Protein AF-A0A6J3HI14-F1 (afdb_monomer_lite)

Foldseek 3Di:
DVVVVVVVVVVVVVVVVVVVVVVVVVVVVVVVVVVVVVVVVVVVVCVVCVPPPVNVVCVVVVVVVVVVVVVVVVVVVVVVVVVVVVVVVVVVVVVVVVVVVVVVVVVVD

Structure (mmCIF, N/CA/C/O backbone):
data_AF-A0A6J3HI14-F1
#
_entry.id   AF-A0A6J3HI14-F1
#
loop_
_atom_site.group_PDB
_atom_site.id
_atom_site.type_symbol
_atom_site.label_atom_id
_atom_site.label_alt_id
_atom_site.label_comp_id
_atom_site.label_asym_id
_atom_site.label_entity_id
_atom_site.label_seq_id
_atom_site.pdbx_PDB_ins_code
_atom_site.Cartn_x
_atom_site.Cartn_y
_atom_site.Cartn_z
_atom_site.occupancy
_atom_site.B_iso_or_equiv
_atom_site.auth_seq_id
_atom_site.auth_comp_id
_atom_site.auth_asym_id
_atom_site.auth_atom_id
_atom_site.pdbx_PDB_model_num
ATOM 1 N N . MET A 1 1 ? 48.203 -6.919 -33.807 1.00 72.25 1 MET A N 1
ATOM 2 C CA . MET A 1 1 ? 47.911 -8.352 -33.544 1.00 72.25 1 MET A CA 1
ATOM 3 C C . MET A 1 1 ? 47.478 -8.647 -32.101 1.00 72.25 1 MET A C 1
ATOM 5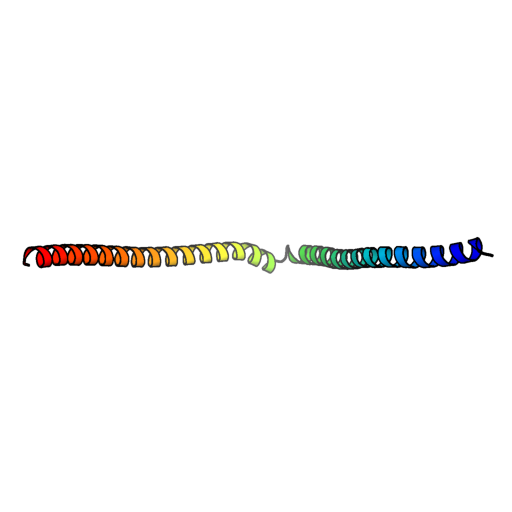 O O . MET A 1 1 ? 46.325 -9.023 -31.919 1.00 72.25 1 MET A O 1
ATOM 9 N N . ARG A 1 2 ? 48.329 -8.507 -31.064 1.00 89.31 2 ARG A N 1
ATOM 10 C CA . ARG A 1 2 ? 47.937 -8.791 -29.658 1.00 89.31 2 ARG A CA 1
ATOM 11 C C . ARG A 1 2 ? 46.903 -7.794 -29.122 1.00 89.31 2 ARG A C 1
ATOM 13 O O . ARG A 1 2 ? 45.839 -8.208 -28.668 1.00 89.31 2 ARG A O 1
ATOM 20 N N . ASP A 1 3 ? 47.182 -6.502 -29.245 1.00 93.12 3 ASP A N 1
ATOM 21 C CA . ASP A 1 3 ? 46.343 -5.454 -28.647 1.00 93.12 3 ASP A CA 1
ATOM 22 C C . ASP A 1 3 ? 44.986 -5.314 -29.339 1.00 93.12 3 ASP A C 1
ATOM 24 O O . ASP A 1 3 ? 43.969 -5.109 -28.685 1.00 93.12 3 ASP A O 1
ATOM 28 N N . GLU A 1 4 ? 44.924 -5.547 -30.650 1.00 91.94 4 GLU A N 1
ATOM 29 C CA . GLU A 1 4 ? 43.660 -5.589 -31.397 1.00 91.94 4 GLU A CA 1
ATOM 30 C C . GLU A 1 4 ? 42.756 -6.741 -30.935 1.00 91.94 4 GLU A C 1
ATOM 32 O O . GLU A 1 4 ? 41.536 -6.589 -30.855 1.00 91.94 4 GLU A O 1
ATOM 37 N N . ARG A 1 5 ? 43.338 -7.902 -30.602 1.00 90.25 5 ARG A N 1
ATOM 38 C CA . ARG A 1 5 ? 42.587 -9.041 -30.053 1.00 90.25 5 ARG A CA 1
ATOM 39 C C . ARG A 1 5 ? 42.117 -8.756 -28.627 1.00 90.25 5 ARG A C 1
ATOM 41 O O . ARG A 1 5 ? 40.959 -9.030 -28.320 1.00 90.25 5 ARG A O 1
ATOM 48 N N . LEU A 1 6 ? 42.972 -8.167 -27.789 1.00 93.38 6 LEU A N 1
ATOM 49 C CA . LEU A 1 6 ? 42.614 -7.762 -26.425 1.00 93.38 6 LEU A CA 1
ATOM 50 C C . LEU A 1 6 ? 41.506 -6.705 -26.419 1.00 93.38 6 LEU A C 1
ATOM 52 O O . LEU A 1 6 ? 40.523 -6.858 -25.698 1.00 93.38 6 LEU A O 1
ATOM 56 N N . SER A 1 7 ? 41.612 -5.695 -27.282 1.00 95.50 7 SER A N 1
ATOM 57 C CA . SER A 1 7 ? 40.593 -4.660 -27.464 1.00 95.50 7 SER A CA 1
ATOM 58 C C . SER A 1 7 ? 39.232 -5.275 -27.809 1.00 95.50 7 SER A C 1
ATOM 60 O O . SER A 1 7 ? 38.247 -5.020 -27.119 1.00 95.50 7 SER A O 1
ATOM 62 N N . ARG A 1 8 ? 39.175 -6.207 -28.774 1.00 94.75 8 ARG A N 1
ATOM 63 C CA . ARG A 1 8 ? 37.927 -6.910 -29.137 1.00 94.75 8 ARG A CA 1
ATOM 64 C C . ARG A 1 8 ? 37.302 -7.683 -27.972 1.00 94.75 8 ARG A C 1
ATOM 66 O O . ARG A 1 8 ? 36.078 -7.680 -27.832 1.00 94.75 8 ARG A O 1
ATOM 73 N N . ILE A 1 9 ? 38.110 -8.355 -27.151 1.00 94.94 9 ILE A N 1
ATOM 74 C CA . ILE A 1 9 ? 37.621 -9.109 -25.985 1.00 94.94 9 ILE A CA 1
ATOM 75 C C . ILE A 1 9 ? 37.072 -8.147 -24.925 1.00 94.94 9 ILE A C 1
ATOM 77 O O . ILE A 1 9 ? 35.950 -8.335 -24.449 1.00 94.94 9 ILE A O 1
ATOM 81 N N . LEU A 1 10 ? 37.816 -7.084 -24.610 1.00 95.56 10 LEU A N 1
ATOM 82 C CA . LEU A 1 10 ? 37.413 -6.078 -23.628 1.00 95.56 10 LEU A CA 1
ATOM 83 C C . LEU A 1 10 ? 36.129 -5.360 -24.047 1.00 95.56 10 LEU A C 1
ATOM 85 O O . LEU A 1 10 ? 35.216 -5.228 -23.235 1.00 95.56 10 LEU A O 1
ATOM 89 N N . THR A 1 11 ? 36.000 -4.965 -25.315 1.00 97.19 11 THR A N 1
ATOM 90 C CA . THR A 1 11 ? 34.774 -4.336 -25.821 1.00 97.19 11 THR A CA 1
ATOM 91 C C . THR A 1 11 ? 33.568 -5.261 -25.677 1.00 97.19 11 THR A C 1
ATOM 93 O O . THR A 1 11 ? 32.504 -4.808 -25.257 1.00 97.19 11 THR A O 1
ATOM 96 N N . ARG A 1 12 ? 33.716 -6.564 -25.959 1.00 96.94 12 ARG A N 1
ATOM 97 C CA . ARG A 1 12 ? 32.629 -7.540 -25.771 1.00 96.94 12 ARG A CA 1
ATOM 98 C C . ARG A 1 12 ? 32.230 -7.669 -24.303 1.00 96.94 12 ARG A C 1
ATOM 100 O O . ARG A 1 12 ? 31.039 -7.615 -24.005 1.00 96.94 12 ARG A O 1
ATOM 107 N N . MET A 1 13 ? 33.198 -7.783 -23.394 1.00 96.62 13 MET A N 1
ATOM 108 C CA . MET A 1 13 ? 32.927 -7.845 -21.952 1.00 96.62 13 MET A CA 1
ATOM 109 C C . MET A 1 13 ? 32.215 -6.580 -21.456 1.00 96.62 13 MET A C 1
ATOM 111 O O . MET A 1 13 ? 31.189 -6.663 -20.781 1.00 96.62 13 MET A O 1
ATOM 115 N N . GLN A 1 14 ? 32.701 -5.403 -21.854 1.00 97.56 14 GLN A N 1
ATOM 116 C CA . GLN A 1 14 ? 32.088 -4.127 -21.488 1.00 97.56 14 GLN A CA 1
ATOM 117 C C . GLN A 1 14 ? 30.670 -3.973 -22.052 1.00 97.56 14 GLN A C 1
ATOM 119 O O . GLN A 1 14 ? 29.788 -3.468 -21.358 1.00 97.56 14 GLN A O 1
ATOM 124 N N . ALA A 1 15 ? 30.429 -4.405 -23.294 1.00 97.69 15 ALA A N 1
ATOM 125 C CA . ALA A 1 15 ? 29.105 -4.361 -23.908 1.00 97.69 15 ALA A CA 1
ATOM 126 C C . ALA A 1 15 ? 28.102 -5.248 -23.154 1.00 97.69 15 ALA A C 1
ATOM 128 O O . ALA A 1 15 ? 26.981 -4.813 -22.890 1.00 97.69 15 ALA A O 1
ATOM 129 N N . GLN A 1 16 ? 28.514 -6.452 -22.742 1.00 97.75 16 GLN A N 1
ATOM 130 C CA . GLN A 1 16 ? 27.676 -7.345 -21.934 1.00 97.75 16 GLN A CA 1
ATOM 131 C C . GLN A 1 16 ? 27.347 -6.734 -20.565 1.00 97.75 16 GLN A C 1
ATOM 133 O O . GLN A 1 16 ? 26.177 -6.698 -20.178 1.00 97.75 16 GLN A O 1
ATOM 138 N N . ALA A 1 17 ? 28.348 -6.181 -19.870 1.00 97.62 17 ALA A N 1
ATOM 139 C CA . ALA A 1 17 ? 28.154 -5.534 -18.573 1.00 97.62 17 ALA A CA 1
ATOM 140 C C . ALA A 1 17 ? 27.194 -4.332 -18.662 1.00 97.62 17 ALA A C 1
ATOM 142 O O . ALA A 1 17 ? 26.221 -4.254 -17.911 1.00 97.62 17 ALA A O 1
ATOM 143 N N . ARG A 1 18 ? 27.406 -3.428 -19.632 1.00 98.19 18 ARG A N 1
ATOM 144 C CA . ARG A 1 18 ? 26.516 -2.275 -19.866 1.00 98.19 18 ARG A CA 1
ATOM 145 C C . ARG A 1 18 ? 25.104 -2.717 -20.245 1.00 98.19 18 ARG A C 1
ATOM 147 O O . ARG A 1 18 ? 24.138 -2.167 -19.722 1.00 98.19 18 ARG A O 1
ATOM 154 N N . GLY A 1 19 ? 24.976 -3.734 -21.098 1.00 98.25 19 GLY A N 1
ATOM 155 C CA . GLY A 1 19 ? 23.682 -4.293 -21.483 1.00 98.25 19 GLY A CA 1
ATOM 156 C C . GLY A 1 19 ? 22.901 -4.833 -20.285 1.00 98.25 19 GLY A C 1
ATOM 157 O O . GLY A 1 19 ? 21.699 -4.594 -20.180 1.00 98.25 19 GLY A O 1
ATOM 158 N N . GLN A 1 20 ? 23.574 -5.507 -19.351 1.00 98.00 20 GLN A N 1
ATOM 159 C CA . GLN A 1 20 ? 22.927 -6.005 -18.139 1.00 98.00 20 GLN A CA 1
ATOM 160 C C . GLN A 1 20 ? 22.457 -4.870 -17.225 1.00 98.00 20 GLN A C 1
ATOM 162 O O . GLN A 1 20 ? 21.310 -4.890 -16.780 1.00 98.00 20 GLN A O 1
ATOM 167 N N . LEU A 1 21 ? 23.303 -3.862 -16.993 1.00 98.12 21 LEU A N 1
ATOM 168 C CA . LEU A 1 21 ? 22.939 -2.692 -16.188 1.00 98.12 21 LEU A CA 1
ATOM 169 C C . LEU A 1 21 ? 21.724 -1.958 -16.772 1.00 98.12 21 LEU A C 1
ATOM 171 O O . LEU A 1 21 ? 20.790 -1.631 -16.042 1.00 98.12 21 LEU A O 1
ATOM 175 N N . MET A 1 22 ? 21.693 -1.761 -18.094 1.00 97.94 22 MET A N 1
ATOM 176 C CA . MET A 1 22 ? 20.578 -1.077 -18.754 1.00 97.94 22 MET A CA 1
ATOM 177 C C . MET A 1 22 ? 19.279 -1.884 -18.725 1.00 97.94 22 MET A C 1
ATOM 179 O O . MET A 1 22 ? 18.218 -1.293 -18.561 1.00 97.94 22 MET A O 1
ATOM 183 N N . ARG A 1 23 ? 19.323 -3.221 -18.815 1.00 98.19 23 ARG A N 1
ATOM 184 C CA . ARG A 1 23 ? 18.115 -4.054 -18.659 1.00 98.19 23 ARG A CA 1
ATOM 185 C C . ARG A 1 23 ? 17.515 -3.953 -17.257 1.00 98.19 23 ARG A C 1
ATOM 187 O O . ARG A 1 23 ? 16.294 -3.901 -17.125 1.00 98.19 23 ARG A O 1
ATOM 194 N N . ILE A 1 24 ? 18.360 -3.897 -16.225 1.00 97.81 24 ILE A N 1
ATOM 195 C CA . ILE A 1 24 ? 17.911 -3.706 -14.839 1.00 97.81 24 ILE A CA 1
ATOM 196 C C . ILE A 1 24 ? 17.224 -2.345 -14.691 1.00 97.81 24 ILE A C 1
ATOM 198 O O . ILE A 1 24 ? 16.143 -2.266 -14.111 1.00 97.81 24 ILE A O 1
ATOM 202 N N . GLU A 1 25 ? 17.814 -1.282 -15.238 1.00 98.06 25 GLU A N 1
ATOM 203 C CA . GLU A 1 25 ? 17.219 0.053 -15.147 1.00 98.06 25 GLU A CA 1
ATOM 204 C C . GLU A 1 25 ? 15.941 0.177 -15.985 1.00 98.06 25 GLU A C 1
ATOM 206 O O . GLU A 1 25 ? 14.941 0.719 -15.518 1.00 98.06 25 GLU A O 1
ATOM 211 N N . PHE A 1 26 ? 15.917 -0.414 -17.181 1.00 97.88 26 PHE A N 1
ATOM 212 C CA . PHE A 1 26 ? 14.731 -0.443 -18.031 1.00 97.88 26 PHE A CA 1
ATOM 213 C C . PHE A 1 26 ? 13.544 -1.119 -17.341 1.00 97.88 26 PHE A C 1
ATOM 215 O O . PHE A 1 26 ? 12.429 -0.607 -17.413 1.00 97.88 26 PHE A O 1
ATOM 222 N N . LYS A 1 27 ? 13.774 -2.215 -16.603 1.00 98.12 27 LYS A N 1
ATOM 223 C CA . LYS A 1 27 ? 12.718 -2.865 -15.815 1.00 98.12 27 LYS A CA 1
ATOM 224 C C . LYS A 1 27 ? 12.072 -1.888 -14.824 1.00 98.12 27 LYS A C 1
ATOM 226 O O . LYS A 1 27 ? 10.849 -1.790 -14.789 1.00 98.12 27 LYS 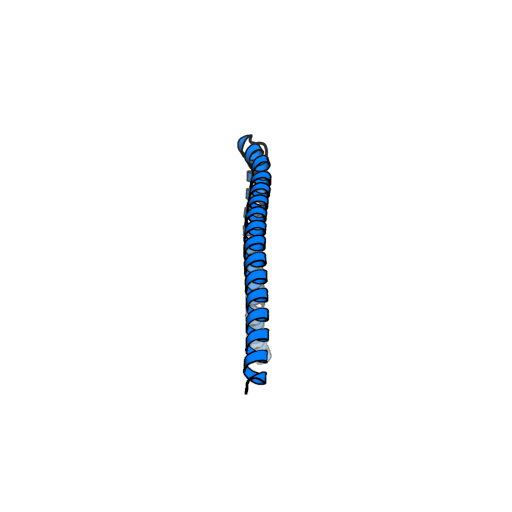A O 1
ATOM 231 N N . LYS A 1 28 ? 12.874 -1.095 -14.102 1.00 98.00 28 LYS A N 1
ATOM 232 C CA . LYS A 1 28 ? 12.354 -0.063 -13.187 1.00 98.00 28 LYS A CA 1
ATOM 233 C C . LYS A 1 28 ? 11.566 1.019 -13.925 1.00 98.00 28 LYS A C 1
ATOM 235 O O . LYS A 1 28 ? 10.567 1.507 -13.408 1.00 98.00 28 LYS A O 1
ATOM 240 N N . ILE A 1 29 ? 12.010 1.421 -15.118 1.00 97.94 29 ILE A N 1
ATOM 241 C CA . ILE A 1 29 ? 11.304 2.419 -15.939 1.00 97.94 29 ILE A CA 1
ATOM 242 C C . ILE A 1 29 ? 9.927 1.893 -16.358 1.00 97.94 29 ILE A C 1
ATOM 244 O O . ILE A 1 29 ? 8.945 2.626 -16.252 1.00 97.94 29 ILE A O 1
ATOM 248 N N . VAL A 1 30 ? 9.840 0.632 -16.789 1.00 97.69 30 VAL A N 1
ATOM 249 C CA . VAL A 1 30 ? 8.568 -0.005 -17.162 1.00 97.69 30 VAL A CA 1
ATOM 250 C C . VAL A 1 30 ? 7.628 -0.090 -15.959 1.00 97.69 30 VAL A C 1
ATOM 252 O O . VAL A 1 30 ? 6.492 0.368 -16.052 1.00 97.69 30 VAL A O 1
ATOM 255 N N . GLU A 1 31 ? 8.116 -0.566 -14.810 1.00 97.56 31 GLU A N 1
ATOM 256 C CA . GLU A 1 31 ? 7.326 -0.633 -13.571 1.00 97.56 31 GLU A CA 1
ATOM 257 C C . GLU A 1 31 ? 6.800 0.751 -13.153 1.00 97.56 31 GLU A C 1
ATOM 259 O O . GLU A 1 31 ? 5.623 0.906 -12.821 1.00 97.56 31 GLU A O 1
ATOM 264 N N . ARG A 1 32 ? 7.641 1.792 -13.235 1.00 98.19 32 ARG A N 1
ATOM 265 C CA . ARG A 1 32 ? 7.236 3.180 -12.952 1.00 98.19 32 ARG A CA 1
ATOM 266 C C . ARG A 1 32 ? 6.192 3.696 -13.934 1.00 98.19 32 ARG A C 1
ATOM 268 O O . ARG A 1 32 ? 5.271 4.392 -13.514 1.00 98.19 32 ARG A O 1
ATOM 275 N N . ARG A 1 33 ? 6.328 3.386 -15.226 1.00 97.88 33 ARG A N 1
ATOM 276 C CA . ARG A 1 33 ? 5.370 3.805 -16.258 1.00 97.88 33 ARG A CA 1
ATOM 277 C C . ARG A 1 33 ? 3.991 3.216 -15.982 1.00 97.88 33 ARG A C 1
ATOM 279 O O . ARG A 1 33 ? 3.004 3.947 -16.010 1.00 97.88 33 ARG A O 1
ATOM 286 N N . ASP A 1 34 ? 3.930 1.924 -15.690 1.00 97.31 34 ASP A N 1
ATOM 287 C CA . ASP A 1 34 ? 2.663 1.238 -15.455 1.00 97.31 34 ASP A CA 1
ATOM 288 C C . ASP A 1 34 ? 2.018 1.728 -14.145 1.00 97.31 34 ASP A C 1
ATOM 290 O O . ASP A 1 34 ? 0.832 2.065 -14.130 1.00 97.31 34 ASP A O 1
ATOM 294 N N . ALA A 1 35 ? 2.806 1.912 -13.077 1.00 97.94 35 ALA A N 1
ATOM 295 C CA . ALA A 1 35 ? 2.331 2.523 -11.834 1.00 97.94 35 ALA A CA 1
ATOM 296 C C . ALA A 1 35 ? 1.785 3.947 -12.049 1.00 97.94 35 ALA A C 1
ATOM 298 O O . ALA A 1 35 ? 0.727 4.297 -11.524 1.00 97.94 35 ALA A O 1
ATOM 299 N N . LEU A 1 36 ? 2.469 4.765 -12.855 1.00 98.31 36 LEU A N 1
ATOM 300 C CA . LEU A 1 36 ? 2.038 6.124 -13.181 1.00 98.31 36 LEU A CA 1
ATOM 301 C C . LEU A 1 36 ? 0.689 6.129 -13.906 1.00 98.31 36 LEU A C 1
ATOM 303 O O . LEU A 1 36 ? -0.178 6.935 -13.564 1.00 98.31 36 LEU A O 1
ATOM 307 N N . LEU A 1 37 ? 0.481 5.220 -14.861 1.00 97.88 37 LEU A N 1
ATOM 308 C CA . LEU A 1 37 ? -0.806 5.087 -15.543 1.00 97.88 37 LEU A CA 1
ATOM 309 C C . LEU A 1 37 ? -1.912 4.710 -14.555 1.00 97.88 37 LEU A C 1
ATOM 311 O O . LEU A 1 37 ? -2.938 5.387 -14.512 1.00 97.88 37 LEU A O 1
ATOM 315 N N . VAL A 1 38 ? -1.684 3.706 -13.707 1.00 98.19 38 VAL A N 1
ATOM 316 C CA . VAL A 1 38 ? -2.659 3.288 -12.689 1.00 98.19 38 VAL A CA 1
ATOM 317 C C . VAL A 1 38 ? -3.023 4.451 -11.764 1.00 98.19 38 VAL A C 1
ATOM 319 O O . VAL A 1 38 ? -4.208 4.706 -11.540 1.00 98.19 38 VAL A O 1
ATOM 322 N N . ILE A 1 39 ? -2.038 5.200 -11.264 1.00 98.25 39 ILE A N 1
ATOM 323 C CA . ILE A 1 39 ? -2.276 6.351 -10.382 1.00 98.25 39 ILE A CA 1
ATOM 324 C C . ILE A 1 39 ? -3.102 7.421 -11.100 1.00 98.25 39 ILE A C 1
ATOM 326 O O . ILE A 1 39 ? -4.120 7.869 -10.573 1.00 98.25 39 ILE A O 1
ATOM 330 N N . GLN A 1 40 ? -2.713 7.811 -12.316 1.00 98.31 40 GLN A N 1
ATOM 331 C CA . GLN A 1 40 ? -3.432 8.841 -13.068 1.00 98.31 40 GLN A CA 1
ATOM 332 C C . GLN A 1 40 ? -4.886 8.451 -13.346 1.00 98.31 40 GLN A C 1
ATOM 334 O O . GLN A 1 40 ? -5.789 9.277 -13.200 1.00 98.31 40 GLN A O 1
ATOM 339 N N . TRP A 1 41 ? -5.122 7.203 -13.750 1.00 98.31 41 TRP A N 1
ATOM 340 C CA . TRP A 1 41 ? -6.464 6.699 -14.023 1.00 98.31 41 TRP A CA 1
ATOM 341 C C . TRP A 1 41 ? -7.324 6.685 -12.761 1.00 98.31 41 TRP A C 1
ATOM 343 O O . TRP A 1 41 ? -8.448 7.184 -12.791 1.00 98.31 41 TRP A O 1
ATOM 353 N N . ASN A 1 42 ? -6.779 6.210 -11.639 1.00 98.12 42 ASN A N 1
ATOM 354 C CA . ASN A 1 42 ? -7.490 6.208 -10.363 1.00 98.12 42 ASN A CA 1
ATOM 355 C C . ASN A 1 42 ? -7.823 7.620 -9.876 1.00 98.12 42 ASN A C 1
ATOM 357 O O . ASN A 1 42 ? -8.938 7.849 -9.416 1.00 98.12 42 ASN A O 1
ATOM 361 N N . ILE A 1 43 ? -6.908 8.584 -10.023 1.00 98.12 43 ILE A N 1
ATOM 362 C CA . ILE A 1 43 ? -7.181 9.984 -9.668 1.00 98.12 43 ILE A CA 1
ATOM 363 C C . ILE A 1 43 ? -8.344 10.528 -10.505 1.00 98.12 43 ILE A C 1
ATOM 365 O O . ILE A 1 43 ? -9.270 11.117 -9.948 1.00 98.12 43 ILE A O 1
ATOM 369 N N . ARG A 1 44 ? -8.347 10.309 -11.828 1.00 97.56 44 ARG A N 1
ATOM 370 C CA . ARG A 1 44 ? -9.450 10.763 -12.695 1.00 97.56 44 ARG A CA 1
ATOM 371 C C . ARG A 1 44 ? -10.775 10.093 -12.327 1.00 97.56 44 ARG A C 1
ATOM 373 O O . ARG A 1 44 ? -11.779 10.788 -12.183 1.00 97.56 44 ARG A O 1
ATOM 380 N N . ALA A 1 45 ? -10.770 8.776 -12.118 1.00 96.62 45 ALA A N 1
ATOM 381 C CA . ALA A 1 45 ? -11.951 8.026 -11.699 1.00 96.62 45 ALA A CA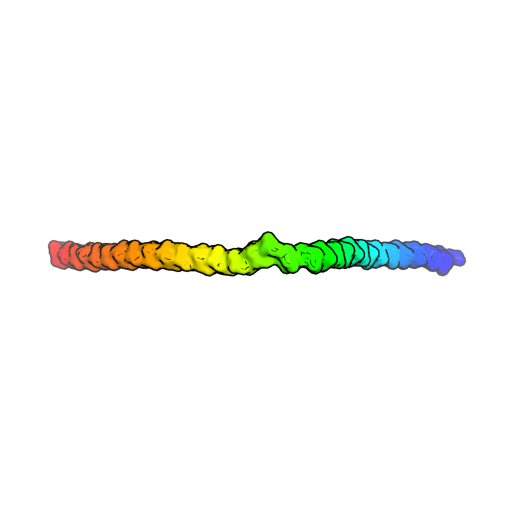 1
ATOM 382 C C . ALA A 1 45 ? -12.495 8.542 -10.357 1.00 96.62 45 ALA A C 1
ATOM 384 O O . ALA A 1 45 ? -13.682 8.848 -10.248 1.00 96.62 45 ALA A O 1
ATOM 385 N N . PHE A 1 46 ? -11.618 8.733 -9.366 1.00 96.31 46 PHE A N 1
ATOM 386 C CA . PHE A 1 46 ? -11.971 9.297 -8.066 1.00 96.31 46 PHE A CA 1
ATOM 387 C C . PHE A 1 46 ? -12.583 10.692 -8.199 1.00 96.31 46 PHE A C 1
ATOM 389 O O . PHE A 1 46 ? -13.629 10.959 -7.613 1.00 96.31 46 PHE A O 1
ATOM 396 N N . MET A 1 47 ? -11.983 11.575 -8.999 1.00 96.44 47 MET A N 1
ATOM 397 C CA . MET A 1 47 ? -12.518 12.918 -9.230 1.00 96.44 47 MET A CA 1
ATOM 398 C C . MET A 1 47 ? -13.918 12.897 -9.855 1.00 96.44 47 MET A C 1
ATOM 400 O O . MET A 1 47 ? -14.737 13.747 -9.504 1.00 96.44 47 MET A O 1
ATOM 404 N N . GLY A 1 48 ? -14.213 11.910 -10.708 1.00 94.31 48 GLY A N 1
ATOM 405 C CA . GLY A 1 48 ? -15.548 11.689 -11.264 1.00 94.31 48 GLY A CA 1
ATOM 406 C C . GLY A 1 48 ? -16.575 11.232 -10.222 1.00 94.31 48 GLY A C 1
ATOM 407 O O . GLY A 1 48 ? -17.695 11.738 -10.199 1.00 94.31 48 GLY A O 1
ATOM 408 N N . VAL A 1 49 ? -16.201 10.322 -9.317 1.00 95.44 49 VAL A N 1
ATOM 409 C CA . VAL A 1 49 ? -17.150 9.724 -8.354 1.00 95.44 49 VAL A CA 1
ATOM 410 C C . VAL A 1 49 ? -17.223 10.437 -7.003 1.00 95.44 49 VAL A C 1
ATOM 412 O O . VAL A 1 49 ? -18.222 10.295 -6.303 1.00 95.44 49 VAL A O 1
ATOM 415 N N . LYS A 1 50 ? -16.222 11.238 -6.607 1.00 92.88 50 LYS A N 1
ATOM 416 C CA . LYS A 1 50 ? -16.137 11.826 -5.251 1.00 92.88 50 LYS A CA 1
ATOM 417 C C . LYS A 1 50 ? -17.343 12.685 -4.868 1.00 92.88 50 LYS A C 1
ATOM 419 O O . LYS A 1 50 ? -17.672 12.810 -3.691 1.00 92.88 50 LYS A O 1
ATOM 424 N N . ASN A 1 51 ? -17.988 13.305 -5.856 1.00 92.06 51 ASN A N 1
ATOM 425 C CA . ASN A 1 51 ? -19.135 14.178 -5.637 1.00 92.06 51 ASN A CA 1
ATOM 426 C C . ASN A 1 51 ? -20.485 13.449 -5.779 1.00 92.06 51 ASN A C 1
ATOM 428 O O . ASN A 1 51 ? -21.514 14.043 -5.445 1.00 92.06 51 ASN A O 1
ATOM 432 N N . TRP A 1 52 ? -20.484 12.195 -6.244 1.00 95.62 52 TRP A N 1
ATOM 433 C CA . TRP A 1 52 ? -21.684 11.394 -6.473 1.00 95.62 52 TRP A CA 1
ATOM 434 C C . TRP A 1 52 ? -22.410 11.110 -5.143 1.00 95.62 52 TRP A C 1
ATOM 436 O O . TRP A 1 52 ? -21.741 10.771 -4.159 1.00 95.62 52 TRP A O 1
ATOM 446 N N . PRO A 1 53 ? -23.752 11.240 -5.062 1.00 95.31 53 PRO A N 1
ATOM 447 C CA . PRO A 1 53 ? -24.478 11.115 -3.796 1.00 95.31 53 PRO A CA 1
ATOM 448 C C . PRO A 1 53 ? -24.226 9.799 -3.051 1.00 95.31 53 PRO A C 1
ATOM 450 O O . PRO A 1 53 ? -24.009 9.825 -1.841 1.00 95.31 53 PRO A O 1
ATOM 453 N N . TRP A 1 54 ? -24.154 8.671 -3.765 1.00 94.56 54 TRP A N 1
ATOM 454 C CA . TRP A 1 54 ? -23.853 7.365 -3.168 1.00 94.56 54 TRP A CA 1
ATOM 455 C C . TRP A 1 54 ? -22.443 7.287 -2.573 1.00 94.56 54 TRP A C 1
ATOM 457 O O . TRP A 1 54 ? -22.268 6.762 -1.475 1.00 94.56 54 TRP A O 1
ATOM 467 N N . MET A 1 55 ? -21.442 7.876 -3.235 1.00 94.75 55 MET A N 1
ATOM 468 C CA . MET A 1 55 ? -20.071 7.917 -2.714 1.00 94.75 55 MET A CA 1
ATOM 469 C C . MET A 1 55 ? -19.974 8.795 -1.458 1.00 94.75 55 MET A C 1
ATOM 471 O O . MET A 1 55 ? -19.322 8.426 -0.482 1.00 94.75 55 MET A O 1
ATOM 475 N N . LYS A 1 56 ? -20.673 9.939 -1.441 1.00 93.38 56 LYS A N 1
ATOM 476 C CA . LYS A 1 56 ? -20.769 10.804 -0.252 1.00 93.38 56 LYS A CA 1
ATOM 477 C C . LYS A 1 56 ? -21.446 10.094 0.918 1.00 93.38 56 LYS A C 1
ATOM 479 O O . LYS A 1 56 ? -20.987 10.234 2.050 1.00 93.38 56 LYS A O 1
ATOM 484 N N . LEU A 1 57 ? -22.521 9.349 0.654 1.00 95.06 57 LEU A N 1
ATOM 485 C CA . LEU A 1 57 ? -23.210 8.556 1.671 1.00 95.06 57 LEU A CA 1
ATOM 486 C C . LEU A 1 57 ? -22.265 7.503 2.260 1.00 95.06 57 LEU A C 1
ATOM 488 O O . LEU A 1 57 ? -22.101 7.441 3.476 1.00 95.06 57 LEU A O 1
ATOM 492 N N . TYR A 1 58 ? -21.566 6.756 1.402 1.00 92.44 58 TYR A N 1
ATOM 493 C CA . TYR A 1 58 ? -20.570 5.774 1.823 1.00 92.44 58 TYR A CA 1
ATOM 494 C C . TYR A 1 58 ? -19.473 6.392 2.707 1.00 92.44 58 TYR A C 1
ATOM 496 O O . TYR A 1 58 ? -19.173 5.855 3.773 1.00 92.44 58 TYR A O 1
ATOM 504 N N . PHE A 1 59 ? -18.916 7.550 2.328 1.00 91.81 59 PHE A N 1
ATOM 505 C CA . PHE A 1 59 ? -17.891 8.227 3.131 1.00 91.81 59 PHE A CA 1
ATOM 506 C C . PHE A 1 59 ? -18.382 8.715 4.494 1.00 91.81 59 PHE A C 1
ATOM 508 O O . PHE A 1 59 ? -17.588 8.753 5.429 1.00 91.81 59 PHE A O 1
ATOM 515 N N . LYS A 1 60 ? -19.665 9.065 4.629 1.00 92.56 60 LYS A N 1
ATOM 516 C CA . LYS A 1 60 ? -20.250 9.432 5.926 1.00 92.56 60 LYS A CA 1
ATOM 517 C C . LYS A 1 60 ? -20.533 8.214 6.805 1.00 92.56 60 LYS A C 1
ATOM 519 O O . LYS A 1 60 ? -20.328 8.286 8.009 1.00 92.56 60 LYS A O 1
ATOM 524 N N . ILE A 1 61 ? -20.982 7.104 6.218 1.00 94.81 61 ILE A N 1
ATOM 525 C CA . ILE A 1 61 ? -21.366 5.898 6.967 1.00 94.81 61 ILE A CA 1
ATOM 526 C C . ILE A 1 61 ? -20.142 5.084 7.405 1.00 94.81 61 ILE A C 1
ATOM 528 O O . ILE A 1 61 ? -20.104 4.591 8.529 1.00 94.81 61 ILE A O 1
ATOM 532 N N . LYS A 1 62 ? -19.122 4.947 6.550 1.00 91.69 62 LYS A N 1
ATOM 533 C CA . LYS A 1 62 ? -17.969 4.069 6.812 1.00 91.69 62 LYS A CA 1
ATOM 534 C C . LYS A 1 62 ? -17.252 4.344 8.151 1.00 91.69 62 LYS A C 1
ATOM 536 O O . LYS A 1 62 ? -16.965 3.373 8.848 1.00 91.69 62 LYS A O 1
ATOM 541 N N . PRO A 1 63 ? -16.968 5.600 8.553 1.00 94.12 63 PRO A N 1
ATOM 542 C CA . PRO A 1 63 ? -16.368 5.879 9.859 1.00 94.12 63 PRO A CA 1
ATOM 543 C C . PRO A 1 63 ? -17.266 5.466 11.029 1.00 94.12 63 PRO A C 1
ATOM 545 O O . PRO A 1 63 ? -16.766 4.936 12.015 1.00 94.12 63 PRO A O 1
ATOM 548 N N . LE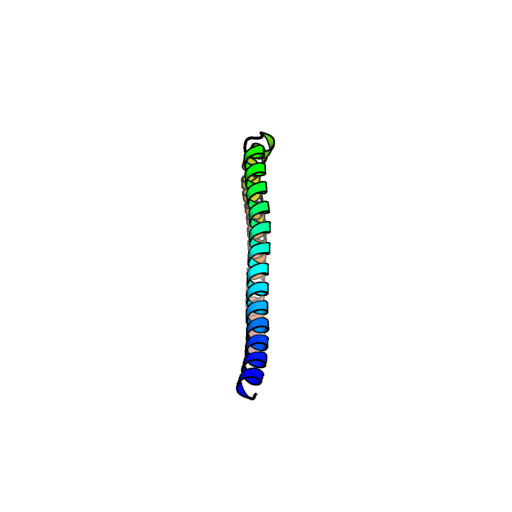U A 1 64 ? -18.584 5.653 10.897 1.00 93.38 64 LEU A N 1
ATOM 549 C CA . LEU A 1 64 ? -19.556 5.306 11.937 1.00 93.38 64 LEU A CA 1
ATOM 550 C C . LEU A 1 64 ? -19.632 3.792 12.159 1.00 93.38 64 LEU A C 1
ATOM 552 O O . LEU A 1 64 ? -19.727 3.351 13.299 1.00 93.38 64 LEU A O 1
ATOM 556 N N . LEU A 1 65 ? -19.520 2.998 11.088 1.00 92.25 65 LEU A N 1
ATOM 557 C CA . LEU A 1 65 ? -19.446 1.538 11.196 1.00 92.25 65 LEU A CA 1
ATOM 558 C C . LEU A 1 65 ? -18.206 1.089 11.971 1.00 92.25 65 LEU A C 1
ATOM 560 O O . LEU A 1 65 ? -18.316 0.220 12.827 1.00 92.25 65 LEU A O 1
ATOM 5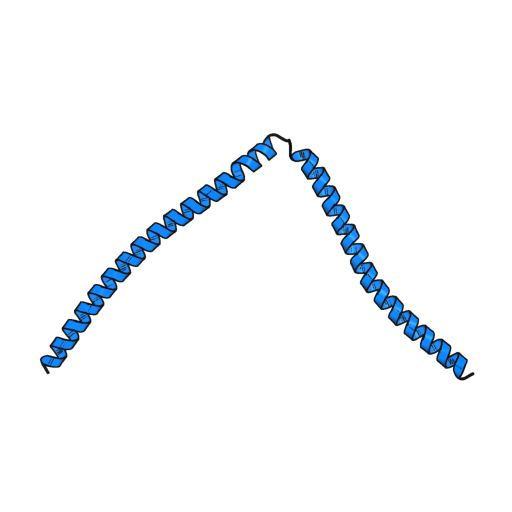64 N N . LYS A 1 66 ? -17.050 1.719 11.724 1.00 90.69 66 LYS A N 1
ATOM 565 C CA . LYS A 1 66 ? -15.821 1.413 12.466 1.00 90.69 66 LYS A CA 1
ATOM 566 C C . LYS A 1 66 ? -15.967 1.748 13.953 1.00 90.69 66 LYS A C 1
ATOM 568 O O . LYS A 1 66 ? -15.573 0.950 14.791 1.00 90.69 66 LYS A O 1
ATOM 573 N N . SER A 1 67 ? -16.545 2.903 14.284 1.00 91.25 67 SER A N 1
ATOM 574 C CA . SER A 1 67 ? -16.814 3.272 15.680 1.00 91.25 67 SER A CA 1
ATOM 575 C C . SER A 1 67 ? -17.762 2.280 16.361 1.00 91.25 67 SER A C 1
ATOM 577 O O . SER A 1 67 ? -17.471 1.825 17.465 1.00 91.25 67 SER A O 1
ATOM 579 N N . ALA A 1 68 ? -18.843 1.885 15.684 1.00 90.50 68 ALA A N 1
ATOM 580 C CA . ALA A 1 68 ? -19.785 0.896 16.203 1.00 90.50 68 ALA A CA 1
ATOM 581 C C . ALA A 1 68 ? -19.129 -0.481 16.419 1.00 90.50 68 ALA A C 1
ATOM 583 O O . ALA A 1 68 ? -19.393 -1.146 17.418 1.00 90.50 68 ALA A O 1
ATOM 584 N N . GLU A 1 69 ? -18.241 -0.900 15.514 1.00 90.69 69 GLU A N 1
ATOM 585 C CA . GLU A 1 69 ? -17.468 -2.138 15.650 1.00 90.69 69 GLU A CA 1
ATOM 586 C C . GLU A 1 69 ? -16.533 -2.082 16.866 1.00 90.69 69 GLU A C 1
ATOM 588 O O . GLU A 1 69 ? -16.572 -2.981 17.702 1.00 90.69 69 GLU A O 1
ATOM 593 N N . THR A 1 70 ? -15.795 -0.980 17.051 1.00 90.38 70 THR A N 1
ATOM 594 C CA . THR A 1 70 ? -14.918 -0.808 18.225 1.00 90.38 70 THR A CA 1
ATOM 595 C C . THR A 1 70 ? -15.679 -0.758 19.550 1.00 90.38 70 THR A C 1
ATOM 597 O O . THR A 1 70 ? -15.192 -1.245 20.568 1.00 90.38 70 THR A O 1
ATOM 600 N N . GLU A 1 71 ? -16.885 -0.185 19.567 1.00 90.81 71 GLU A N 1
ATOM 601 C CA . GLU A 1 71 ? -17.724 -0.155 20.768 1.00 90.81 71 GLU A CA 1
ATOM 602 C C . GLU A 1 71 ? -18.236 -1.556 21.118 1.00 90.81 71 GLU A C 1
ATOM 604 O O . GLU A 1 71 ? -18.212 -1.955 22.285 1.00 90.81 71 GLU A O 1
ATOM 609 N N . LYS A 1 72 ? -18.613 -2.341 20.102 1.00 92.88 72 LYS A N 1
ATOM 610 C CA . LYS A 1 72 ? -18.986 -3.747 20.267 1.00 92.88 72 LYS A CA 1
ATOM 611 C C . LYS A 1 72 ? -17.819 -4.584 20.802 1.00 92.88 72 LYS A C 1
ATOM 613 O O . LYS A 1 72 ? -18.018 -5.332 21.753 1.00 92.88 72 LYS A O 1
ATOM 618 N N . GLU A 1 73 ? -16.616 -4.421 20.250 1.00 92.06 73 GLU A N 1
ATOM 619 C CA . GLU A 1 73 ? -15.395 -5.081 20.744 1.00 92.06 73 GLU A CA 1
ATOM 620 C C . GLU A 1 73 ? -15.078 -4.697 22.199 1.00 92.06 73 GLU A C 1
ATOM 622 O O . GLU A 1 73 ? -14.685 -5.536 23.013 1.00 92.06 73 GLU A O 1
ATOM 627 N N . MET A 1 74 ? -15.286 -3.430 22.566 1.00 91.94 74 MET A N 1
ATOM 628 C CA . MET A 1 74 ? -15.085 -2.971 23.939 1.00 91.94 74 MET A CA 1
ATOM 629 C C . MET A 1 74 ? -16.118 -3.567 24.900 1.00 91.94 74 MET A C 1
ATOM 631 O O . MET A 1 74 ? -15.773 -3.912 26.031 1.00 91.94 74 MET A O 1
ATOM 635 N N . ALA A 1 75 ? -17.375 -3.697 24.472 1.00 92.81 75 ALA A N 1
ATOM 636 C CA . ALA A 1 75 ? -18.416 -4.344 25.264 1.00 92.81 75 ALA A CA 1
ATOM 637 C C . ALA A 1 75 ? -18.077 -5.819 25.523 1.00 92.81 75 ALA A C 1
ATOM 639 O O . ALA A 1 75 ? -18.109 -6.250 26.676 1.00 92.81 75 ALA A O 1
ATOM 640 N N . THR A 1 76 ? -17.652 -6.557 24.491 1.00 93.19 76 THR A N 1
ATOM 641 C CA . THR A 1 76 ? -17.224 -7.957 24.643 1.00 93.19 76 THR A CA 1
ATOM 642 C C . THR A 1 76 ? -16.005 -8.079 25.552 1.00 93.19 76 THR A C 1
ATOM 644 O O . THR A 1 76 ? -15.979 -8.926 26.439 1.00 93.19 76 THR A O 1
ATOM 647 N N . MET A 1 77 ? -15.027 -7.178 25.419 1.00 93.38 77 MET A N 1
ATOM 648 C CA . MET A 1 77 ? -13.835 -7.185 26.269 1.00 93.38 77 MET A CA 1
ATOM 649 C C . MET A 1 77 ? -14.169 -6.913 27.743 1.00 93.38 77 MET A C 1
ATOM 651 O O . MET A 1 77 ? -13.583 -7.528 28.631 1.00 93.38 77 MET A O 1
ATOM 655 N N . LYS A 1 78 ? -15.122 -6.013 28.028 1.00 93.44 78 LYS A N 1
ATOM 656 C CA . LYS A 1 78 ? -15.584 -5.741 29.400 1.00 93.44 78 LYS A CA 1
ATOM 657 C C . LYS A 1 78 ? -16.281 -6.951 30.021 1.00 93.44 78 LYS A C 1
ATOM 659 O O . LYS A 1 78 ? -16.056 -7.234 31.196 1.00 93.44 78 LYS A O 1
ATOM 664 N N . GLU A 1 79 ? -17.102 -7.655 29.248 1.00 94.12 79 GLU A N 1
ATOM 665 C CA . GLU A 1 79 ? -17.773 -8.878 29.696 1.00 94.12 79 GLU A CA 1
ATOM 666 C C . GLU A 1 79 ? -16.759 -9.988 30.008 1.00 94.12 79 GLU A C 1
ATOM 668 O O . GLU A 1 79 ? -16.775 -10.570 31.097 1.00 94.12 79 GLU A O 1
ATOM 673 N N . GLU A 1 80 ? -15.814 -10.228 29.096 1.00 93.00 80 GLU A N 1
ATOM 674 C CA . GLU A 1 80 ? -14.743 -11.204 29.296 1.00 93.00 80 GLU A CA 1
ATOM 675 C C . GLU A 1 80 ? -13.877 -10.859 30.507 1.00 93.00 80 GLU A C 1
ATOM 677 O O . GLU A 1 80 ? -13.580 -11.738 31.319 1.00 93.00 80 GLU A O 1
ATOM 682 N N . PHE A 1 81 ? -13.522 -9.582 30.673 1.00 92.00 81 PHE A N 1
ATOM 683 C CA . PHE A 1 81 ? -12.765 -9.107 31.826 1.00 92.00 81 PHE A CA 1
ATOM 684 C C . PHE A 1 81 ? -13.503 -9.379 33.141 1.00 92.00 81 PHE A C 1
ATOM 686 O O . PHE A 1 81 ? -12.898 -9.885 34.087 1.00 92.00 81 PHE A O 1
ATOM 693 N N . GLY A 1 82 ? -14.811 -9.104 33.197 1.00 93.19 82 GLY A N 1
ATOM 694 C CA . GLY A 1 82 ? -15.642 -9.402 34.364 1.00 93.19 82 GLY A CA 1
ATOM 695 C C . GLY A 1 82 ? -15.642 -10.892 34.711 1.00 93.19 82 GLY A C 1
ATOM 696 O O . GLY A 1 82 ? -15.364 -11.263 35.852 1.00 93.19 82 GLY A O 1
ATOM 697 N N . ARG A 1 83 ? -15.854 -11.756 33.711 1.00 93.81 83 ARG A N 1
ATOM 698 C CA . ARG A 1 83 ? -15.851 -13.217 33.887 1.00 93.81 83 ARG A CA 1
ATOM 699 C C . ARG A 1 83 ? -14.494 -13.747 34.356 1.00 93.81 83 ARG A C 1
ATOM 701 O O . ARG A 1 83 ? -14.429 -14.614 35.230 1.00 93.81 83 ARG A O 1
ATOM 708 N N . VAL A 1 84 ? -13.403 -13.250 33.773 1.00 93.25 84 VAL A N 1
ATOM 709 C CA . VAL A 1 84 ? -12.038 -13.642 34.154 1.00 93.25 84 VAL A CA 1
ATOM 710 C C . VAL A 1 84 ? -11.738 -13.204 35.582 1.00 93.25 84 VAL A C 1
ATOM 712 O O . VAL A 1 84 ? -11.206 -14.000 36.352 1.00 93.25 84 VAL A O 1
ATOM 715 N N . LYS A 1 85 ? -12.133 -11.985 35.964 1.00 94.44 85 LYS A N 1
ATOM 716 C CA . LYS A 1 85 ? -11.943 -11.475 37.323 1.00 94.44 85 LYS A CA 1
ATOM 717 C C . LYS A 1 85 ? -12.684 -12.324 38.362 1.00 94.44 85 LYS A C 1
ATOM 719 O O . LYS A 1 85 ? -12.074 -12.728 39.345 1.00 94.44 85 LYS A O 1
ATOM 724 N N . GLU A 1 86 ? -13.946 -12.674 38.115 1.00 94.19 86 GLU A N 1
ATOM 725 C CA . GLU A 1 86 ? -14.716 -13.546 39.017 1.00 94.19 86 GLU A CA 1
ATOM 726 C C . GLU A 1 86 ? -14.093 -14.950 39.131 1.00 94.19 86 GLU A C 1
ATOM 728 O O . GLU A 1 86 ? -14.009 -15.533 40.214 1.00 94.19 86 GLU A O 1
ATOM 733 N N . THR A 1 87 ? -13.624 -15.503 38.009 1.00 93.38 87 THR A N 1
ATOM 734 C CA . THR A 1 87 ? -12.965 -16.818 37.990 1.00 93.38 87 THR A CA 1
ATOM 735 C C . THR A 1 87 ? -11.652 -16.792 38.775 1.00 93.38 87 THR A C 1
ATOM 737 O O . THR A 1 87 ? -11.358 -17.735 39.512 1.00 93.38 87 THR A O 1
ATOM 740 N N . LEU A 1 88 ? -10.886 -15.704 38.651 1.00 92.88 88 LEU A N 1
ATOM 741 C CA . LEU A 1 88 ? -9.646 -15.492 39.390 1.00 92.88 88 LEU A CA 1
ATOM 742 C C . LEU A 1 88 ? -9.912 -15.405 40.897 1.00 92.88 88 LEU A C 1
ATOM 744 O O . LEU A 1 88 ? -9.293 -16.149 41.652 1.00 92.88 88 LEU A O 1
ATOM 748 N N . GLU A 1 89 ? -10.880 -14.591 41.326 1.00 94.50 89 GLU A N 1
ATOM 749 C CA . GLU A 1 89 ? -11.256 -14.455 42.742 1.00 94.50 89 GLU A CA 1
ATOM 750 C C . GLU A 1 89 ? -11.679 -15.806 43.353 1.00 94.50 89 GLU A C 1
ATOM 752 O O . GLU A 1 89 ? -11.206 -16.185 44.428 1.00 94.50 89 GLU A O 1
ATOM 757 N N . LYS A 1 90 ? -12.498 -16.597 42.640 1.00 94.56 90 LYS A N 1
ATOM 758 C CA . LYS A 1 90 ? -12.885 -17.955 43.076 1.00 94.56 90 LYS A CA 1
ATOM 759 C C . LYS A 1 90 ? -11.689 -18.904 43.175 1.00 94.56 90 LYS A C 1
ATOM 761 O O . LYS A 1 90 ? -11.618 -19.710 44.105 1.00 94.56 90 LYS A O 1
ATOM 766 N N . SER A 1 91 ? -10.761 -18.835 42.220 1.00 91.94 91 SER A N 1
ATOM 767 C CA . SER A 1 91 ? -9.553 -19.664 42.215 1.00 91.94 91 SER A CA 1
ATOM 768 C C . SER A 1 91 ? -8.608 -19.298 43.361 1.00 91.94 91 SER A C 1
ATOM 770 O O . SER A 1 91 ? -8.046 -20.186 44.000 1.00 91.94 91 SER A O 1
ATOM 772 N N . GLU A 1 92 ? -8.438 -18.007 43.648 1.00 92.56 92 GLU A N 1
ATOM 773 C CA . GLU A 1 92 ? -7.604 -17.528 44.752 1.00 92.56 92 GLU A CA 1
ATOM 774 C C . GLU A 1 92 ? -8.180 -17.907 46.117 1.00 92.56 92 GLU A C 1
ATOM 776 O O . GLU A 1 92 ? -7.429 -18.362 46.982 1.00 92.56 92 GLU A O 1
ATOM 781 N N . ALA A 1 93 ? -9.500 -17.785 46.302 1.00 92.88 93 ALA A N 1
ATOM 782 C CA . ALA A 1 93 ? -10.177 -18.231 47.518 1.00 92.88 93 ALA A CA 1
ATOM 783 C C . ALA A 1 93 ? -9.993 -19.741 47.738 1.00 92.88 93 ALA A C 1
ATOM 785 O O . ALA A 1 93 ? -9.553 -20.166 48.805 1.00 92.88 93 ALA A O 1
ATOM 786 N N . ARG A 1 94 ? -10.218 -20.549 46.692 1.00 91.06 94 ARG A N 1
ATOM 787 C CA . ARG A 1 94 ? -10.008 -22.002 46.749 1.00 91.06 94 ARG A CA 1
ATOM 788 C C . ARG A 1 94 ? -8.553 -22.368 47.050 1.00 91.06 94 ARG A C 1
ATOM 790 O O . ARG A 1 94 ? -8.315 -23.317 47.791 1.00 91.06 94 ARG A O 1
ATOM 797 N N . ARG A 1 95 ? -7.579 -21.635 46.496 1.00 91.44 95 ARG A N 1
ATOM 798 C CA . ARG A 1 95 ? -6.154 -21.848 46.792 1.00 91.44 95 ARG A CA 1
ATOM 799 C C . ARG A 1 95 ? -5.860 -21.614 48.275 1.00 91.44 95 ARG A C 1
ATOM 801 O O . ARG A 1 95 ? -5.235 -22.472 48.887 1.00 91.44 95 ARG A O 1
ATOM 808 N N . LYS A 1 96 ? -6.346 -20.508 48.850 1.00 91.94 96 LYS A N 1
ATOM 809 C CA . LYS A 1 96 ? -6.156 -20.196 50.278 1.00 91.94 96 LYS A CA 1
ATOM 810 C C . LYS A 1 96 ? -6.767 -21.262 51.191 1.00 91.94 96 LYS A C 1
ATOM 812 O O . LYS A 1 96 ? -6.080 -21.751 52.078 1.00 91.94 96 LYS A O 1
ATOM 817 N N . GLU A 1 97 ? -8.001 -21.693 50.923 1.00 90.31 97 GLU A N 1
ATOM 818 C CA . GLU A 1 97 ? -8.647 -22.764 51.702 1.00 90.31 97 GLU A CA 1
ATOM 819 C C . GLU A 1 97 ? -7.864 -24.087 51.658 1.00 90.31 97 GLU A C 1
ATOM 821 O O . GLU A 1 97 ? -7.779 -24.804 52.656 1.00 90.31 97 GLU A O 1
ATOM 826 N N . LEU A 1 98 ? -7.316 -24.451 50.493 1.00 89.88 98 LEU A N 1
ATOM 827 C CA . LEU A 1 98 ? -6.516 -25.669 50.342 1.00 89.88 98 LEU A CA 1
ATOM 828 C C . LEU A 1 98 ? -5.159 -25.558 51.047 1.00 89.88 98 LEU A C 1
ATOM 830 O O . LEU A 1 98 ? -4.709 -26.540 51.634 1.00 89.88 98 LEU A O 1
ATOM 834 N N . GLU A 1 99 ? -4.529 -24.382 51.018 1.00 89.62 99 GLU A N 1
ATOM 835 C CA . GLU A 1 99 ? -3.289 -24.105 51.752 1.00 89.62 99 GLU A CA 1
ATOM 836 C C . GLU A 1 99 ? -3.499 -24.211 53.268 1.00 89.62 99 GLU A C 1
ATOM 838 O O . GLU A 1 99 ? -2.728 -24.892 53.940 1.00 89.62 99 GL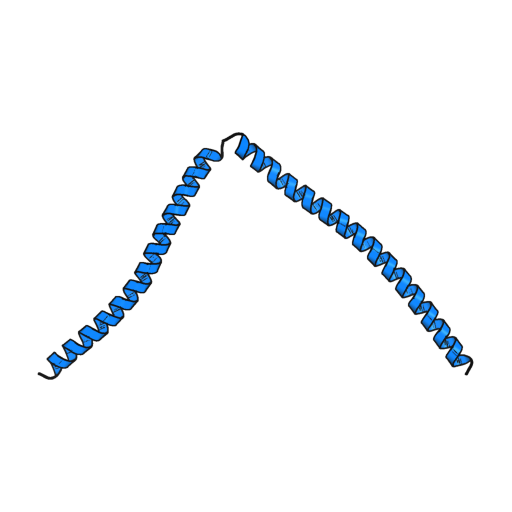U A O 1
ATOM 843 N N . GLU A 1 100 ? -4.581 -23.637 53.801 1.00 88.25 100 GLU A N 1
ATOM 844 C CA . GLU A 1 100 ? -4.932 -23.737 55.226 1.00 88.25 100 GLU A CA 1
ATOM 845 C C . GLU A 1 100 ? -5.186 -25.191 55.659 1.00 88.25 100 GLU A C 1
ATOM 847 O O . GLU A 1 100 ? -4.630 -25.645 56.661 1.00 88.25 100 GLU A O 1
ATOM 852 N N . LYS A 1 101 ? -5.950 -25.961 54.868 1.00 86.94 101 LYS A N 1
ATOM 853 C CA . LYS A 1 101 ? -6.181 -27.398 55.121 1.00 86.94 101 LYS A CA 1
ATOM 854 C C . LYS A 1 101 ? -4.897 -28.224 55.066 1.00 86.94 101 LYS A C 1
ATOM 856 O O . LYS A 1 101 ? -4.760 -29.211 55.783 1.00 86.94 101 LYS A O 1
ATOM 861 N N . MET A 1 102 ? -3.955 -27.867 54.196 1.00 84.31 102 MET A N 1
ATOM 862 C CA . MET A 1 102 ? -2.684 -28.583 54.099 1.00 84.31 102 MET A CA 1
ATOM 863 C C . MET A 1 102 ? -1.798 -28.324 55.321 1.00 84.31 102 MET A C 1
ATOM 865 O O . MET A 1 102 ? -1.151 -29.251 55.807 1.00 84.31 102 MET A O 1
ATOM 869 N N . VAL A 1 103 ? -1.807 -27.099 55.855 1.00 86.12 103 VAL A N 1
ATOM 870 C CA . VAL A 1 103 ? -1.100 -26.762 57.099 1.00 86.12 103 VAL A CA 1
ATOM 871 C C . VAL A 1 103 ? -1.695 -27.514 58.292 1.00 86.12 103 VAL A C 1
ATOM 873 O O . VAL A 1 103 ? -0.930 -28.078 59.073 1.00 86.12 103 VAL A O 1
ATOM 876 N N . SER A 1 104 ? -3.026 -27.592 58.416 1.00 79.81 104 SER A N 1
ATOM 877 C CA . SER A 1 104 ? -3.658 -28.336 59.515 1.00 79.81 104 SER A CA 1
ATOM 878 C C . SER A 1 104 ? -3.321 -29.832 59.470 1.00 79.81 104 SER A C 1
ATOM 880 O O . SER A 1 104 ? -2.936 -30.403 60.483 1.00 79.81 104 SER A O 1
ATOM 882 N N . LEU A 1 105 ? -3.359 -30.454 58.285 1.00 80.50 105 LEU A N 1
ATOM 883 C CA . LEU A 1 105 ? -2.996 -31.868 58.105 1.00 80.50 105 LEU A CA 1
ATOM 884 C C . LEU A 1 105 ? -1.528 -32.174 58.444 1.00 80.50 105 LEU A C 1
ATOM 886 O O . LEU A 1 105 ? -1.213 -33.293 58.840 1.00 80.50 105 LEU A O 1
ATOM 890 N N . LEU A 1 106 ? -0.621 -31.209 58.265 1.00 78.00 106 LEU A N 1
ATOM 891 C CA . LEU A 1 106 ? 0.783 -31.351 58.662 1.00 78.00 106 LEU A CA 1
ATOM 892 C C . LEU A 1 106 ? 0.984 -31.194 60.174 1.00 78.00 106 LEU A C 1
ATOM 894 O O . LEU A 1 106 ? 1.905 -31.799 60.707 1.00 78.00 106 LEU A O 1
ATOM 898 N N . GLN A 1 107 ? 0.155 -30.393 60.850 1.00 73.69 107 GLN A N 1
ATOM 899 C CA . GLN A 1 107 ? 0.196 -30.221 62.309 1.00 73.69 107 GLN A CA 1
ATOM 900 C C . GLN A 1 107 ? -0.439 -31.393 63.070 1.00 73.69 107 GLN A C 1
ATOM 902 O O . GLN A 1 107 ? -0.063 -31.649 64.209 1.00 73.69 107 GLN A O 1
ATOM 907 N N . GLU A 1 108 ? -1.387 -32.102 62.456 1.00 69.19 108 GLU A N 1
ATOM 908 C CA . GLU A 1 108 ? -2.019 -33.306 63.018 1.00 69.19 108 GLU A CA 1
ATOM 909 C C . GLU A 1 108 ? -1.149 -34.577 62.909 1.00 69.19 108 GLU A C 1
ATOM 911 O O . GLU A 1 108 ? -1.571 -35.649 63.346 1.00 69.19 108 GLU A O 1
ATOM 916 N N . LYS A 1 109 ? 0.052 -34.476 62.327 1.00 47.69 109 LYS A N 1
ATOM 917 C CA . LYS A 1 109 ? 0.972 -35.590 62.067 1.00 47.69 109 LYS A CA 1
ATOM 918 C C . LYS A 1 109 ? 2.180 -35.564 62.999 1.00 47.69 109 LYS A C 1
ATOM 920 O O . LYS A 1 109 ? 2.597 -36.668 63.413 1.00 47.69 109 LYS A O 1
#

Radius of gyration: 37.0 Å; chains: 1; bounding box: 72×50×97 Å

InterPro domains:
  IPR027417 P-loop containing nucleoside triphosphate hydrolase [SSF52540] (1-65)

Secondary structure (DSSP, 8-state):
-HHHHHHHHHHHHHHHHHHHHHHHHHHHHHHHHHHHHHHHHHHHHHHHHTTSHHHHHHHHHHHHHHHHHHHHHHHHHHHHHHHHHHHHHHHHHHHHHHHHHHHHHHHT-

Sequence (109 aa):
MRDERLSRILTRMQAQARGQLMRIEFKKIVERRDALLVIQWNIRAFMGVKNWPWMKLYFKIKPLLKSAETEKEMATMKEEFGRVKETLEKSEARRKELEEKMVSLLQEK

pLDDT: mean 92.92, std 6.89, range [47.69, 98.31]

Organism: Sapajus apella (NCBI:txid9515)